Protein AF-A0A2S2PD66-F1 (afdb_monomer_lite)

pLDDT: mean 87.36, std 13.07, range [47.16, 98.62]

Organism: Schizaphis graminum (NCBI:txid13262)

Secondary structure (DSSP, 8-state):
-EE-TTSSEEEEE-TTS-EEEEE-B-TTSPBP---TT-PPPSS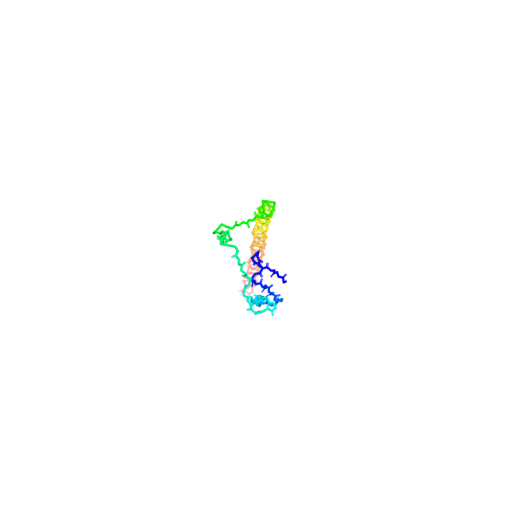----HHHHHHHHHHHHHHHHHHHHHHHHHHHHHHHHHHHHHHHHHHHHHHHHHHHHHHHHHHHHHT-

InterPro domains:
  IPR036322 WD40-repeat-containing domain superfamily [SSF50978] (5-39)
  IPR052993 Cilia- and flagella-associated protein 57 [PTHR32215] (1-104)

Structure (mmCIF, N/CA/C/O backbone):
data_AF-A0A2S2PD66-F1
#
_entry.id   AF-A0A2S2PD66-F1
#
loop_
_atom_site.group_PDB
_atom_site.id
_atom_site.type_symbol
_atom_site.label_atom_id
_atom_site.label_alt_id
_atom_site.label_comp_id
_atom_site.label_asym_id
_atom_site.label_entity_id
_atom_site.label_seq_id
_atom_site.pdbx_PDB_ins_code
_atom_site.Cartn_x
_atom_site.Cartn_y
_atom_site.Cartn_z
_atom_site.occupancy
_atom_site.B_iso_or_equiv
_atom_site.auth_seq_id
_atom_site.auth_comp_id
_atom_site.auth_asym_id
_atom_site.auth_atom_id
_atom_site.pdbx_PDB_model_num
ATOM 1 N N . MET A 1 1 ? 7.334 -9.408 -21.954 1.00 86.44 1 MET A N 1
ATOM 2 C CA . MET A 1 1 ? 8.617 -9.695 -22.628 1.00 86.44 1 MET A CA 1
ATOM 3 C C . MET A 1 1 ? 9.190 -8.362 -23.076 1.00 86.44 1 MET A C 1
ATOM 5 O O . MET A 1 1 ? 8.424 -7.567 -23.601 1.00 86.44 1 MET A O 1
ATOM 9 N N . CYS A 1 2 ? 10.463 -8.092 -22.807 1.00 91.06 2 CYS A N 1
ATOM 10 C CA . CYS A 1 2 ? 11.134 -6.838 -23.156 1.00 91.06 2 CYS A CA 1
ATOM 11 C C . CYS A 1 2 ? 12.579 -7.136 -23.569 1.00 91.06 2 CYS A C 1
ATOM 13 O O . CYS A 1 2 ? 13.196 -8.024 -22.984 1.00 91.06 2 CYS A O 1
ATOM 15 N N . MET A 1 3 ? 13.103 -6.426 -24.563 1.00 87.06 3 MET A N 1
ATOM 16 C CA . MET A 1 3 ? 14.501 -6.534 -24.982 1.00 87.06 3 MET A CA 1
ATOM 17 C C . MET A 1 3 ? 15.339 -5.485 -24.247 1.00 87.06 3 MET A C 1
ATOM 19 O O . MET A 1 3 ? 14.838 -4.405 -23.930 1.00 87.06 3 MET A O 1
ATOM 23 N N . THR A 1 4 ? 16.589 -5.811 -23.924 1.00 82.75 4 THR A N 1
ATOM 24 C CA . THR A 1 4 ? 17.526 -4.823 -23.380 1.00 82.75 4 THR A CA 1
ATOM 25 C C . THR A 1 4 ? 17.883 -3.790 -24.449 1.00 82.75 4 THR A C 1
ATOM 27 O O . THR A 1 4 ? 17.808 -4.073 -25.637 1.00 82.75 4 THR A O 1
ATOM 30 N N . ILE A 1 5 ? 18.255 -2.576 -24.029 1.00 75.94 5 ILE A N 1
ATOM 31 C CA . ILE A 1 5 ? 18.551 -1.439 -24.930 1.00 75.94 5 ILE A CA 1
ATOM 32 C C . ILE A 1 5 ? 19.691 -1.756 -25.911 1.00 75.94 5 ILE A C 1
ATOM 34 O O . ILE A 1 5 ? 19.790 -1.178 -26.986 1.00 75.94 5 ILE A O 1
ATOM 38 N N . ASP A 1 6 ? 20.565 -2.666 -25.504 1.00 75.00 6 ASP A N 1
ATOM 39 C CA . ASP A 1 6 ? 21.741 -3.114 -26.227 1.00 75.00 6 ASP A CA 1
ATOM 40 C C . ASP A 1 6 ? 21.454 -4.366 -27.094 1.00 75.00 6 ASP A C 1
ATOM 42 O O . ASP A 1 6 ? 22.374 -5.020 -27.575 1.00 75.00 6 ASP A O 1
ATOM 46 N N . ASP A 1 7 ? 20.186 -4.763 -27.245 1.00 79.75 7 ASP A N 1
ATOM 47 C CA . ASP A 1 7 ? 19.727 -5.928 -28.018 1.00 79.75 7 ASP A CA 1
ATOM 48 C C . ASP A 1 7 ? 20.435 -7.256 -27.668 1.00 79.75 7 ASP A C 1
ATOM 50 O O . ASP A 1 7 ? 20.378 -8.239 -28.411 1.00 79.75 7 ASP A O 1
ATOM 54 N N . SER A 1 8 ? 21.115 -7.316 -26.519 1.00 82.44 8 SER A N 1
ATOM 55 C CA . SER A 1 8 ? 21.959 -8.451 -26.150 1.00 82.44 8 SER A CA 1
ATOM 56 C C . SER A 1 8 ? 21.202 -9.498 -25.338 1.00 82.44 8 SER A C 1
ATOM 58 O O . SER A 1 8 ? 21.598 -10.672 -25.316 1.00 82.44 8 SER A O 1
ATOM 60 N N . ASN A 1 9 ? 20.096 -9.105 -24.694 1.00 87.44 9 ASN A N 1
ATOM 61 C CA . ASN A 1 9 ? 19.257 -9.997 -23.911 1.00 87.44 9 ASN A CA 1
ATOM 62 C C . ASN A 1 9 ? 17.759 -9.757 -24.126 1.00 87.44 9 ASN A C 1
ATOM 64 O O . ASN A 1 9 ? 17.278 -8.635 -24.267 1.00 87.44 9 ASN A O 1
ATOM 68 N N . LEU A 1 10 ? 17.001 -10.846 -24.042 1.00 90.88 10 LEU A N 1
ATOM 69 C CA . LEU A 1 10 ? 15.551 -10.828 -23.919 1.00 90.88 10 LEU A CA 1
ATOM 70 C C . LEU A 1 10 ? 15.175 -11.126 -22.468 1.00 90.88 10 LEU A C 1
ATOM 72 O O . LEU A 1 10 ? 15.671 -12.087 -21.881 1.00 90.88 10 LEU A O 1
ATOM 76 N N . ILE A 1 11 ? 14.274 -10.337 -21.895 1.00 94.75 11 ILE A N 1
ATOM 77 C CA . ILE A 1 11 ? 13.753 -10.531 -20.542 1.00 94.75 11 ILE A CA 1
ATOM 78 C C . ILE A 1 11 ? 12.284 -10.938 -20.633 1.00 94.75 11 ILE A C 1
ATOM 80 O O . ILE A 1 11 ? 11.438 -10.243 -21.209 1.00 94.75 11 ILE A O 1
ATOM 84 N N . THR A 1 12 ? 11.960 -12.077 -20.033 1.00 95.69 12 THR A N 1
ATOM 85 C CA . THR A 1 12 ? 10.588 -12.573 -19.896 1.00 95.69 12 THR A CA 1
ATOM 86 C C . THR A 1 12 ? 10.223 -12.679 -18.425 1.00 95.69 12 THR A C 1
ATOM 88 O O . THR A 1 12 ? 11.039 -13.120 -17.621 1.00 95.69 12 THR A O 1
ATOM 91 N N . CYS A 1 13 ? 8.994 -12.298 -18.088 1.00 96.00 13 CYS A N 1
ATOM 92 C CA . CYS A 1 13 ? 8.449 -12.402 -16.741 1.00 96.00 13 CYS A CA 1
ATOM 93 C C . CYS A 1 13 ? 7.141 -13.191 -16.804 1.00 96.00 13 CYS A C 1
ATOM 95 O O . CYS A 1 13 ? 6.321 -12.950 -17.696 1.00 96.00 13 CYS A O 1
ATOM 97 N N . SER A 1 14 ? 6.993 -14.143 -15.892 1.00 94.44 14 SER A N 1
ATOM 98 C CA . SER A 1 14 ? 5.782 -14.929 -15.691 1.00 94.44 14 SER A CA 1
ATOM 99 C C . SER A 1 14 ? 4.847 -14.223 -14.701 1.00 94.44 14 SER A C 1
ATOM 101 O O . SER A 1 14 ? 5.251 -13.338 -13.948 1.00 94.44 14 SER A O 1
ATOM 103 N N . THR A 1 15 ? 3.571 -14.602 -14.698 1.00 94.38 15 THR A N 1
ATOM 104 C CA . THR A 1 15 ? 2.551 -14.025 -13.807 1.00 94.38 15 THR A CA 1
ATOM 105 C C . THR A 1 15 ? 2.816 -14.292 -12.325 1.00 94.38 15 THR A C 1
ATOM 107 O O . THR A 1 15 ? 2.293 -13.579 -11.477 1.00 94.38 15 THR A O 1
ATOM 110 N N . ASP A 1 16 ? 3.620 -15.306 -12.010 1.00 94.69 16 ASP A N 1
ATOM 111 C CA . ASP A 1 16 ? 4.082 -15.639 -10.656 1.00 94.69 16 ASP A CA 1
ATOM 112 C C . ASP A 1 16 ? 5.313 -14.822 -10.212 1.00 94.69 16 ASP A C 1
ATOM 114 O O . ASP A 1 16 ? 5.813 -15.014 -9.106 1.00 94.69 16 ASP A O 1
ATOM 118 N N . GLY A 1 17 ? 5.812 -13.915 -11.059 1.00 89.25 17 GLY A N 1
ATOM 119 C CA . GLY A 1 17 ? 7.002 -13.110 -10.786 1.00 89.25 17 GLY A CA 1
ATOM 120 C C . GLY A 1 17 ? 8.325 -13.804 -11.118 1.00 89.25 17 GLY A C 1
ATOM 121 O O . GLY A 1 17 ? 9.381 -13.211 -10.899 1.00 89.25 17 GLY A O 1
ATOM 122 N N . SER A 1 18 ? 8.302 -15.019 -11.675 1.00 94.31 18 SER A N 1
ATOM 123 C CA . SER A 1 18 ? 9.513 -15.686 -12.160 1.00 94.31 18 SER A CA 1
ATOM 124 C C . SER A 1 18 ? 10.088 -14.944 -13.374 1.00 94.31 18 SER A C 1
ATOM 126 O O . SER A 1 18 ? 9.372 -14.667 -14.341 1.00 94.31 18 SER A O 1
ATOM 128 N N . ILE A 1 19 ? 11.390 -14.636 -13.345 1.00 95.94 19 ILE A N 1
ATOM 129 C CA . ILE A 1 19 ? 12.095 -13.900 -14.407 1.00 95.94 19 ILE A CA 1
ATOM 130 C C . ILE A 1 19 ? 13.096 -14.826 -15.098 1.00 95.94 19 ILE A C 1
ATOM 132 O O . ILE A 1 19 ? 13.901 -15.487 -14.442 1.00 95.94 19 ILE A O 1
ATOM 136 N N . CYS A 1 20 ? 13.091 -14.831 -16.432 1.00 94.31 20 CYS A N 1
ATOM 137 C CA . CYS A 1 20 ? 14.118 -15.488 -17.242 1.00 94.31 20 CYS A CA 1
ATOM 138 C C . CYS A 1 20 ? 14.824 -14.461 -18.132 1.00 94.31 20 CYS A C 1
ATOM 140 O O . CYS A 1 20 ? 14.174 -13.613 -18.751 1.00 94.31 20 CYS A O 1
ATOM 142 N N . ILE A 1 21 ? 16.154 -14.566 -18.200 1.00 93.81 21 ILE A N 1
ATOM 143 C CA . ILE A 1 21 ? 17.023 -13.711 -19.013 1.00 93.81 21 ILE A CA 1
ATOM 144 C C . ILE A 1 21 ? 17.679 -14.586 -20.079 1.00 93.81 21 ILE A C 1
ATOM 146 O O . ILE A 1 21 ? 18.389 -15.541 -19.761 1.00 93.81 21 ILE A O 1
ATOM 150 N N . TRP A 1 22 ? 17.440 -14.258 -21.344 1.00 91.69 22 TRP A N 1
ATOM 151 C CA . TRP A 1 22 ? 17.922 -15.016 -22.493 1.00 91.69 22 TRP A CA 1
ATOM 152 C C . TRP A 1 22 ? 18.997 -14.220 -23.210 1.00 91.69 22 TRP A C 1
ATOM 154 O O . TRP A 1 22 ? 18.739 -13.103 -23.648 1.00 91.69 22 TRP A O 1
ATOM 164 N N . LYS A 1 23 ? 20.182 -14.804 -23.380 1.00 87.06 23 LYS A N 1
ATOM 165 C CA . LYS A 1 23 ? 21.249 -14.175 -24.157 1.00 87.06 23 LYS A CA 1
ATOM 166 C C . LYS A 1 23 ? 21.006 -14.370 -25.649 1.00 87.06 23 LYS A C 1
ATOM 168 O O . LYS A 1 23 ? 20.937 -15.509 -26.111 1.00 87.06 23 LYS A O 1
ATOM 173 N N . ILE A 1 24 ? 20.932 -13.274 -26.394 1.00 84.56 24 ILE A N 1
ATOM 174 C CA . ILE A 1 24 ? 20.712 -13.288 -27.840 1.00 84.56 24 ILE A CA 1
ATOM 175 C C . ILE A 1 24 ? 22.064 -13.484 -28.547 1.00 84.56 24 ILE A C 1
ATOM 177 O O . ILE A 1 24 ? 23.091 -12.928 -28.148 1.00 84.56 24 ILE A O 1
ATOM 181 N N . LYS A 1 25 ? 22.079 -14.337 -29.575 1.00 80.00 25 LYS A N 1
ATOM 182 C CA . LYS A 1 25 ? 23.228 -14.587 -30.459 1.00 80.00 25 LYS A CA 1
ATOM 183 C C . LYS A 1 25 ? 22.778 -14.418 -31.907 1.00 80.00 25 LYS A C 1
ATOM 185 O O . LYS A 1 25 ? 21.614 -14.684 -32.202 1.00 80.00 25 LYS A O 1
ATOM 190 N N . ASP A 1 26 ? 23.683 -13.999 -32.787 1.00 71.62 26 ASP A N 1
ATOM 191 C CA . ASP A 1 26 ? 23.397 -13.966 -34.223 1.00 71.62 26 ASP A CA 1
ATOM 192 C C . ASP A 1 26 ? 23.326 -15.386 -34.829 1.00 71.62 26 ASP A C 1
ATOM 194 O O . ASP A 1 26 ? 23.594 -16.388 -34.157 1.00 71.62 26 ASP A O 1
ATOM 198 N N . ALA A 1 27 ? 22.963 -15.476 -36.112 1.00 71.50 27 ALA A N 1
ATOM 199 C CA . ALA A 1 27 ? 22.854 -16.745 -36.837 1.00 71.50 27 ALA A CA 1
ATOM 200 C C . ALA A 1 27 ? 24.190 -17.511 -36.959 1.00 71.50 27 ALA A C 1
ATOM 202 O O . ALA A 1 27 ? 24.182 -18.722 -37.171 1.00 71.50 27 ALA A O 1
ATOM 203 N N . GLU A 1 28 ? 25.329 -16.834 -36.790 1.00 74.75 28 GLU A N 1
ATOM 204 C CA . GLU A 1 28 ? 26.677 -17.415 -36.768 1.00 74.75 28 GLU A CA 1
ATOM 205 C C . GLU A 1 28 ? 27.139 -17.766 -35.338 1.00 74.75 28 GLU A C 1
ATOM 207 O O . GLU A 1 28 ? 28.265 -18.223 -35.128 1.00 74.75 28 GLU A O 1
ATOM 212 N N . GLY A 1 29 ? 26.283 -17.559 -34.332 1.00 65.31 29 GLY A N 1
ATOM 213 C CA . GLY A 1 29 ? 26.583 -17.780 -32.921 1.00 65.31 29 GLY A CA 1
ATOM 214 C C . GLY A 1 29 ? 27.486 -16.715 -32.292 1.00 65.31 29 GLY A C 1
ATOM 215 O O . GLY A 1 29 ? 27.895 -16.881 -31.134 1.00 65.31 29 GLY A O 1
ATOM 216 N N . LYS A 1 30 ? 27.796 -15.627 -33.008 1.00 64.81 30 LYS A N 1
ATOM 217 C CA . LYS A 1 30 ? 28.573 -14.507 -32.476 1.00 64.81 30 LYS A CA 1
ATOM 218 C C . LYS A 1 30 ? 27.683 -13.642 -31.586 1.00 64.81 30 LYS A C 1
ATOM 220 O O . LYS A 1 30 ? 26.466 -13.541 -31.753 1.00 64.81 30 LYS A O 1
ATOM 225 N N . LYS A 1 31 ? 28.305 -13.053 -30.562 1.00 64.69 31 LYS A N 1
ATOM 226 C CA . LYS A 1 31 ? 27.635 -12.055 -29.722 1.00 64.69 31 LYS A CA 1
ATOM 227 C C . LYS A 1 31 ? 27.379 -10.813 -30.572 1.00 64.69 31 LYS A C 1
ATOM 229 O O . LYS A 1 31 ? 28.256 -10.433 -31.344 1.00 64.69 31 LYS A O 1
ATOM 234 N N . VAL A 1 32 ? 26.232 -10.170 -30.360 1.00 66.56 32 VAL A N 1
ATOM 235 C CA . VAL A 1 32 ? 25.982 -8.807 -30.845 1.00 66.56 32 VAL A CA 1
ATOM 236 C C . VAL A 1 32 ? 27.158 -7.934 -30.391 1.00 66.56 32 VAL A C 1
ATOM 238 O O . VAL A 1 32 ? 27.442 -7.851 -29.193 1.00 66.56 32 VAL A O 1
ATOM 241 N N . ILE A 1 33 ? 27.914 -7.387 -31.347 1.00 62.88 33 ILE A N 1
ATOM 242 C CA . ILE A 1 33 ? 29.050 -6.506 -31.061 1.00 62.88 33 ILE A CA 1
ATOM 243 C C . ILE A 1 33 ? 28.454 -5.153 -30.707 1.00 62.88 33 ILE A C 1
ATOM 245 O O . ILE A 1 33 ? 27.982 -4.422 -31.575 1.00 62.88 33 ILE A O 1
ATOM 249 N N . LEU A 1 34 ? 28.444 -4.849 -29.417 1.00 62.16 34 LEU A N 1
ATOM 250 C CA . LEU A 1 34 ? 28.049 -3.540 -28.938 1.00 62.16 34 LEU A CA 1
ATOM 251 C C . LEU A 1 34 ? 29.162 -2.540 -29.202 1.00 62.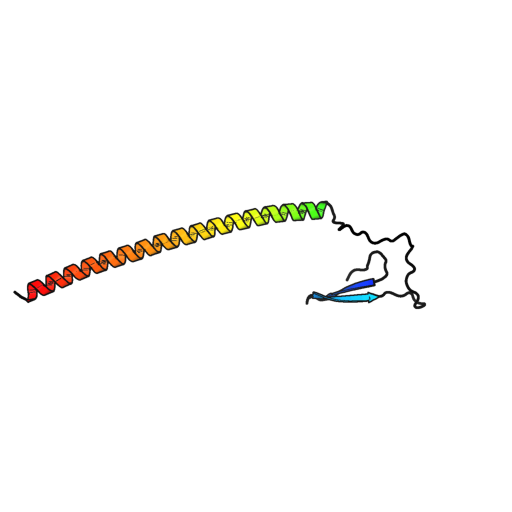16 34 LEU A C 1
ATOM 253 O O . LEU A 1 34 ? 30.336 -2.838 -29.001 1.00 62.16 34 LEU A O 1
ATOM 257 N N . ASN A 1 35 ? 28.780 -1.363 -29.689 1.00 60.75 35 ASN A N 1
ATOM 258 C CA . ASN A 1 35 ? 29.693 -0.243 -29.852 1.00 60.75 35 ASN A CA 1
ATOM 259 C C . ASN A 1 35 ? 30.232 0.146 -28.462 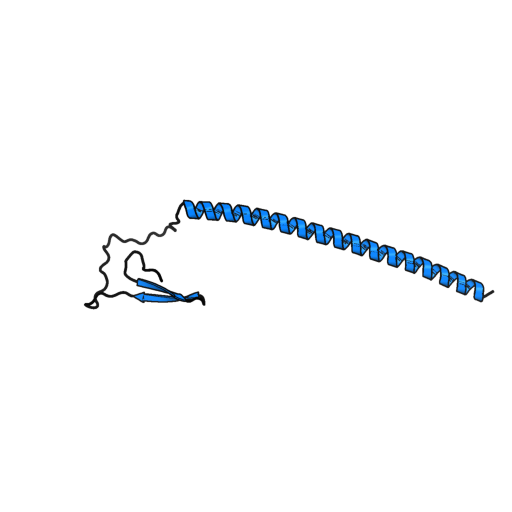1.00 60.75 35 ASN A C 1
ATOM 261 O O . ASN A 1 35 ? 29.430 0.318 -27.546 1.00 60.75 35 ASN A O 1
ATOM 265 N N . ASP A 1 36 ? 31.547 0.337 -28.305 1.00 62.66 36 ASP A N 1
ATOM 266 C CA . ASP A 1 36 ? 32.198 0.692 -27.022 1.00 62.66 36 ASP A CA 1
ATOM 267 C C . ASP A 1 36 ? 31.672 2.009 -26.404 1.00 62.66 36 ASP A C 1
ATOM 269 O O . ASP A 1 36 ? 32.001 2.364 -25.276 1.00 62.66 36 ASP A O 1
ATOM 273 N N . GLN A 1 37 ? 30.834 2.744 -27.138 1.00 59.72 37 GLN A N 1
ATOM 274 C CA . GLN A 1 37 ? 30.141 3.949 -26.683 1.00 59.72 37 GLN A CA 1
ATOM 275 C C . GLN A 1 37 ? 28.859 3.666 -25.875 1.00 59.72 37 GLN A C 1
ATOM 277 O O . GLN A 1 37 ? 28.299 4.595 -25.294 1.00 59.72 37 GLN A O 1
ATOM 282 N N . PHE A 1 38 ? 28.381 2.418 -25.810 1.00 62.44 38 PHE A N 1
ATOM 283 C CA . PHE A 1 38 ? 27.250 2.027 -24.961 1.00 62.44 38 PHE A CA 1
ATOM 284 C C . PHE A 1 38 ? 27.720 1.773 -23.523 1.00 62.44 38 PHE A C 1
ATOM 286 O O . PHE A 1 38 ? 27.911 0.636 -23.095 1.00 62.44 38 PHE A O 1
ATOM 293 N N . ALA A 1 39 ? 27.910 2.852 -22.763 1.00 68.25 39 ALA A N 1
ATOM 294 C CA . ALA A 1 39 ? 28.069 2.764 -21.317 1.00 68.25 39 ALA A CA 1
ATOM 295 C C . ALA A 1 39 ? 26.686 2.694 -20.655 1.00 68.25 39 ALA A C 1
ATOM 297 O O . ALA A 1 39 ? 25.794 3.483 -20.979 1.00 68.25 39 ALA A O 1
ATOM 298 N N . TYR A 1 40 ? 26.502 1.761 -19.720 1.00 68.19 40 TYR A N 1
ATOM 299 C CA . TYR A 1 40 ? 25.344 1.800 -18.830 1.00 68.19 40 TYR A CA 1
ATOM 300 C C . TYR A 1 40 ? 25.391 3.099 -18.018 1.00 68.19 40 TYR A C 1
ATOM 302 O O . TYR A 1 40 ? 26.457 3.508 -17.560 1.00 68.19 40 TYR A O 1
ATOM 310 N N . SER A 1 41 ? 24.244 3.759 -17.864 1.00 71.00 41 SER A N 1
ATOM 311 C CA . SER A 1 41 ? 24.133 4.893 -16.951 1.00 71.00 41 SER A CA 1
ATOM 312 C C . SER A 1 41 ? 23.942 4.366 -15.532 1.00 71.00 41 SER A C 1
ATOM 314 O O . SER A 1 41 ? 23.095 3.500 -15.311 1.00 71.00 41 SER A O 1
ATOM 316 N N . ASP A 1 42 ? 24.704 4.908 -14.584 1.00 76.44 42 ASP A N 1
ATOM 317 C CA . ASP A 1 42 ? 24.483 4.673 -13.153 1.00 76.44 42 ASP A CA 1
ATOM 318 C C . ASP A 1 42 ? 23.236 5.419 -12.630 1.00 76.44 42 ASP A C 1
ATOM 320 O O . ASP A 1 42 ? 22.775 5.162 -11.516 1.00 76.44 42 ASP A O 1
ATOM 324 N N . ASP A 1 43 ? 22.658 6.319 -13.436 1.00 78.88 43 ASP A N 1
ATOM 325 C CA . ASP A 1 43 ? 21.486 7.103 -13.067 1.00 78.88 43 ASP A CA 1
ATOM 326 C C . ASP A 1 43 ? 20.180 6.372 -13.400 1.00 78.88 43 ASP A C 1
ATOM 328 O O . ASP A 1 43 ? 19.986 5.791 -14.473 1.00 78.88 43 ASP A O 1
ATOM 332 N N . ILE A 1 44 ? 19.215 6.462 -12.482 1.00 75.44 44 ILE A N 1
ATOM 333 C CA . ILE A 1 44 ? 17.861 5.954 -12.704 1.00 75.44 44 ILE A CA 1
ATOM 334 C C . ILE A 1 44 ? 17.102 6.964 -13.562 1.00 75.44 44 ILE A C 1
ATOM 336 O O . ILE A 1 44 ? 16.574 7.964 -13.070 1.00 75.44 44 ILE A O 1
ATOM 340 N N . LEU A 1 45 ? 17.021 6.682 -14.858 1.00 82.06 45 LEU A N 1
ATOM 341 C CA . LEU A 1 45 ? 16.239 7.480 -15.791 1.00 82.06 45 LEU A CA 1
ATOM 342 C C . LEU A 1 45 ? 14.759 7.105 -15.688 1.00 82.06 45 LEU A C 1
ATOM 344 O O . LEU A 1 45 ? 14.358 5.970 -15.943 1.00 82.06 45 LEU A O 1
ATOM 348 N N . VAL A 1 46 ? 13.933 8.085 -15.337 1.00 85.38 46 VAL A N 1
ATOM 349 C CA . VAL A 1 46 ? 12.474 7.974 -15.372 1.00 85.38 46 VAL A CA 1
ATOM 350 C C . VAL A 1 46 ? 11.912 9.103 -16.223 1.00 85.38 46 VAL A C 1
ATOM 352 O O . VAL A 1 46 ? 12.444 10.214 -16.230 1.00 85.38 46 VAL A O 1
ATOM 355 N N . ASN A 1 47 ? 10.823 8.836 -16.941 1.00 91.06 47 ASN A N 1
ATOM 356 C CA . ASN A 1 47 ? 10.130 9.886 -17.670 1.00 91.06 47 ASN A CA 1
ATOM 357 C C . ASN A 1 47 ? 9.598 10.938 -16.679 1.00 91.06 47 ASN A C 1
ATOM 359 O O . ASN A 1 47 ? 8.962 10.600 -15.677 1.00 91.06 47 ASN A O 1
ATOM 363 N N . ALA A 1 48 ? 9.843 12.217 -16.967 1.00 91.50 48 ALA A N 1
ATOM 364 C CA . ALA A 1 48 ? 9.411 13.330 -16.130 1.00 91.50 48 ALA A CA 1
ATOM 365 C C . ALA A 1 48 ? 7.888 13.339 -15.905 1.00 91.50 48 ALA A C 1
ATOM 367 O O . ALA A 1 48 ? 7.440 13.633 -14.795 1.00 91.50 48 ALA A O 1
ATOM 368 N N . SER A 1 49 ? 7.090 12.970 -16.919 1.00 92.94 49 SER A N 1
ATOM 369 C CA . SER A 1 49 ? 5.632 12.845 -16.772 1.00 92.94 49 SER A CA 1
ATOM 370 C C . SER A 1 49 ? 5.254 11.747 -15.783 1.00 92.94 49 SER A C 1
ATOM 372 O O . SER A 1 49 ? 4.389 11.943 -14.933 1.00 92.94 49 SER A O 1
ATOM 374 N N . ASP A 1 50 ? 5.934 10.605 -15.855 1.00 93.00 50 ASP A N 1
ATOM 375 C CA . ASP A 1 50 ? 5.628 9.445 -15.021 1.00 93.0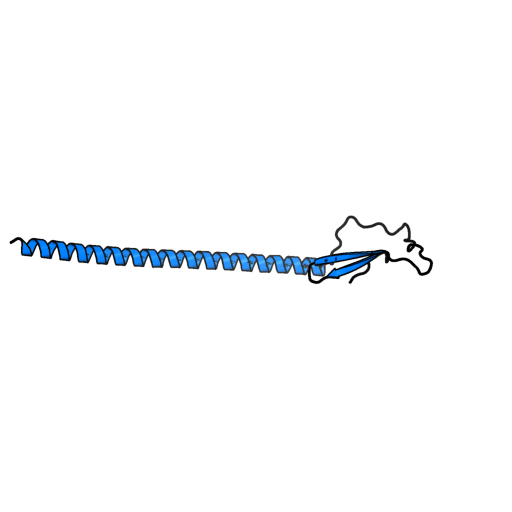0 50 ASP A CA 1
ATOM 376 C C . ASP A 1 50 ? 6.031 9.700 -13.572 1.00 93.00 50 ASP A C 1
ATOM 378 O O . ASP A 1 50 ? 5.304 9.328 -12.650 1.00 93.00 50 ASP A O 1
ATOM 382 N N . LEU A 1 51 ? 7.161 10.382 -13.360 1.00 93.81 51 LEU A N 1
ATOM 383 C CA . LEU A 1 51 ? 7.581 10.821 -12.035 1.00 93.81 51 LEU A CA 1
ATOM 384 C C . LEU A 1 51 ? 6.573 11.803 -11.436 1.00 93.81 51 LEU A C 1
ATOM 386 O O . LEU A 1 51 ? 6.164 11.628 -10.289 1.00 93.81 51 LEU A O 1
ATOM 390 N N . LYS A 1 52 ? 6.133 12.796 -12.216 1.00 95.81 52 LYS A N 1
ATOM 391 C CA . LYS A 1 52 ? 5.124 13.766 -11.780 1.00 95.81 52 LYS A CA 1
ATOM 392 C C . LYS A 1 52 ? 3.819 13.072 -11.381 1.00 95.81 52 LYS A C 1
ATOM 394 O O . LYS A 1 52 ? 3.346 13.282 -10.267 1.00 95.81 52 LYS A O 1
ATOM 399 N N . ASN A 1 53 ? 3.307 12.179 -12.226 1.00 96.75 53 ASN A N 1
ATOM 400 C CA . ASN A 1 53 ? 2.089 11.416 -11.943 1.00 96.75 53 ASN A CA 1
ATOM 401 C C . ASN A 1 53 ? 2.235 10.560 -10.672 1.00 96.75 53 ASN A C 1
ATOM 403 O O . ASN A 1 53 ? 1.333 10.508 -9.840 1.00 96.75 53 ASN 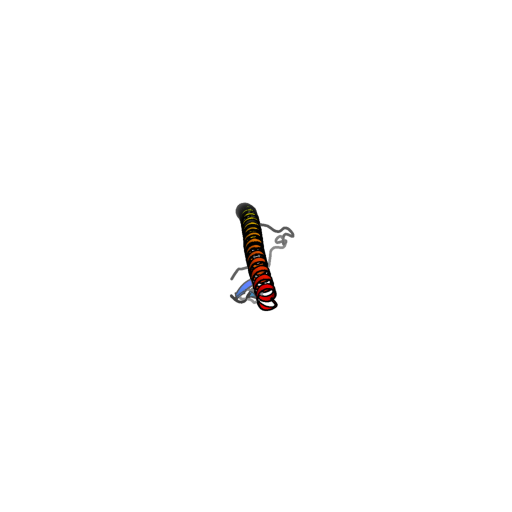A O 1
ATOM 407 N N . LYS A 1 54 ? 3.389 9.903 -10.474 1.00 96.00 54 LYS A N 1
ATOM 408 C CA . LYS A 1 54 ? 3.657 9.128 -9.249 1.00 96.00 54 LYS A CA 1
ATOM 409 C C . LYS A 1 54 ? 3.667 10.012 -8.003 1.00 96.00 54 LYS A C 1
ATOM 411 O O . LYS A 1 54 ? 3.138 9.597 -6.976 1.00 96.00 54 LYS A O 1
ATOM 416 N N . ILE A 1 55 ? 4.250 11.208 -8.080 1.00 97.12 55 ILE A N 1
ATOM 417 C CA . ILE A 1 55 ? 4.264 12.166 -6.966 1.00 97.12 55 ILE A CA 1
ATOM 418 C C . ILE A 1 55 ? 2.840 12.617 -6.628 1.00 97.12 55 ILE A C 1
ATOM 420 O O . ILE A 1 55 ? 2.472 12.605 -5.455 1.00 97.12 55 ILE A O 1
ATOM 424 N N . GLU A 1 56 ? 2.029 12.955 -7.632 1.00 98.12 56 GLU A N 1
ATOM 425 C CA . GLU A 1 56 ? 0.625 13.345 -7.443 1.00 98.12 56 GLU A CA 1
ATOM 426 C C . GLU A 1 56 ? -0.184 12.219 -6.779 1.00 98.12 56 GLU A C 1
ATOM 428 O O . GLU A 1 56 ? -0.822 12.447 -5.749 1.00 98.12 56 GLU A O 1
ATOM 433 N N . ASN A 1 57 ? -0.040 10.980 -7.259 1.00 97.94 57 ASN A N 1
ATOM 434 C CA . ASN A 1 57 ? -0.681 9.809 -6.653 1.00 97.94 57 ASN A CA 1
ATOM 435 C C . ASN A 1 57 ? -0.252 9.593 -5.194 1.00 97.94 57 ASN A C 1
ATOM 437 O O . ASN A 1 57 ? -1.070 9.245 -4.345 1.00 97.94 57 ASN A O 1
ATOM 441 N N . ILE A 1 58 ? 1.031 9.795 -4.871 1.00 98.31 58 ILE A N 1
ATOM 442 C CA . ILE A 1 58 ? 1.523 9.680 -3.491 1.00 98.31 58 ILE A CA 1
ATOM 443 C C . ILE A 1 58 ? 0.855 10.725 -2.593 1.00 98.31 58 ILE A C 1
ATOM 445 O O . ILE A 1 58 ? 0.511 10.415 -1.452 1.00 98.31 58 ILE A O 1
ATOM 449 N N . VAL A 1 59 ? 0.681 11.956 -3.077 1.00 98.44 59 VAL A N 1
ATOM 450 C CA . VAL A 1 59 ? 0.012 13.020 -2.317 1.00 98.44 59 VAL A CA 1
ATOM 451 C C . VAL A 1 59 ? -1.455 12.667 -2.079 1.00 98.44 59 VAL A C 1
ATOM 453 O O . VAL A 1 59 ? -1.917 12.749 -0.941 1.00 98.44 59 VAL A O 1
ATOM 456 N N . GLU A 1 60 ? -2.163 12.212 -3.110 1.00 98.38 60 GLU A N 1
ATOM 457 C CA . GLU A 1 60 ? -3.558 11.782 -2.999 1.00 98.38 60 GLU A CA 1
ATOM 458 C C . GLU A 1 60 ? -3.725 10.631 -2.000 1.00 98.38 60 GLU A C 1
ATOM 460 O O . GLU A 1 60 ? -4.521 10.723 -1.061 1.00 98.38 60 GLU A O 1
ATOM 465 N N . LEU A 1 61 ? -2.913 9.580 -2.131 1.00 98.50 61 LEU A N 1
ATOM 466 C CA . LEU A 1 61 ? -2.949 8.431 -1.227 1.00 98.50 61 LEU A CA 1
ATOM 467 C C . LEU A 1 61 ? -2.650 8.839 0.218 1.00 98.50 61 LEU A C 1
ATOM 469 O O . LEU A 1 61 ? -3.336 8.387 1.133 1.00 98.50 61 LEU A O 1
ATOM 473 N N . LYS A 1 62 ? -1.682 9.737 0.444 1.00 98.38 62 LYS A N 1
ATOM 474 C CA . LYS A 1 62 ? -1.398 10.278 1.784 1.00 98.38 62 LYS A CA 1
ATOM 475 C C . LYS A 1 62 ? -2.600 11.013 2.371 1.00 98.38 62 LYS A C 1
ATOM 477 O O . LYS A 1 62 ? -2.901 10.836 3.551 1.00 98.38 62 LYS A O 1
ATOM 482 N N . MET A 1 63 ? -3.296 11.824 1.574 1.00 98.38 63 MET A N 1
ATOM 483 C CA . MET A 1 63 ? -4.512 12.502 2.032 1.00 98.38 63 MET A CA 1
ATOM 484 C C . MET A 1 63 ? -5.596 11.495 2.413 1.00 98.38 63 MET A C 1
ATOM 486 O O . MET A 1 63 ? -6.185 11.620 3.488 1.00 98.38 63 MET A O 1
ATOM 490 N N . ARG A 1 64 ? -5.806 10.468 1.582 1.00 98.38 64 ARG A N 1
ATOM 491 C CA . ARG A 1 64 ? -6.825 9.445 1.829 1.00 98.38 64 ARG A CA 1
ATOM 492 C C . ARG A 1 64 ? -6.529 8.610 3.073 1.00 98.38 64 ARG A C 1
ATOM 494 O O . ARG A 1 64 ? -7.439 8.347 3.853 1.00 98.38 64 ARG A O 1
ATOM 501 N N . VAL A 1 65 ? -5.266 8.250 3.305 1.00 98.62 65 VAL A N 1
ATOM 502 C CA . VAL A 1 65 ? -4.838 7.561 4.535 1.00 98.62 65 VAL A CA 1
ATOM 503 C C . VAL A 1 65 ? -5.124 8.424 5.767 1.00 98.62 65 VAL A C 1
ATOM 505 O O . VAL A 1 65 ? -5.779 7.961 6.695 1.00 98.62 65 VAL A O 1
ATOM 508 N N . ASN A 1 66 ? -4.739 9.703 5.745 1.00 98.44 66 ASN A N 1
ATOM 509 C CA . ASN A 1 66 ? -4.989 10.622 6.863 1.00 98.44 66 ASN A CA 1
ATOM 510 C C . ASN A 1 66 ? -6.484 10.842 7.153 1.00 98.44 66 ASN A C 1
ATOM 512 O O . ASN A 1 66 ? -6.864 11.190 8.273 1.00 98.44 66 ASN A O 1
ATOM 516 N N . GLU A 1 67 ? -7.339 10.755 6.137 1.00 98.44 67 GLU A N 1
ATOM 517 C CA . GLU A 1 67 ? -8.792 10.822 6.300 1.00 98.44 67 GLU A CA 1
ATOM 518 C C . GLU A 1 67 ? -9.331 9.551 6.967 1.00 98.44 67 GLU A C 1
ATOM 520 O O . GLU A 1 67 ? -10.026 9.647 7.979 1.00 98.44 67 GLU A O 1
ATOM 525 N N . LEU A 1 68 ? -8.935 8.376 6.469 1.00 98.56 68 LEU A N 1
ATOM 526 C CA . LEU A 1 68 ? -9.331 7.079 7.026 1.00 98.56 68 LEU A CA 1
ATOM 527 C C . LEU A 1 68 ? -8.882 6.909 8.482 1.00 98.56 68 LEU A C 1
ATOM 529 O O . LEU A 1 68 ? -9.641 6.414 9.314 1.00 98.56 68 LEU A O 1
ATOM 533 N N . GLU A 1 69 ? -7.675 7.358 8.826 1.00 98.44 69 GLU A N 1
ATOM 534 C CA . GLU A 1 69 ? -7.186 7.337 10.209 1.00 98.44 69 GLU A CA 1
ATOM 535 C C . GLU A 1 69 ? -8.041 8.211 11.135 1.00 98.44 69 GLU A C 1
ATOM 537 O O . GLU A 1 69 ? -8.372 7.807 12.256 1.00 98.44 69 GLU A O 1
ATOM 542 N N . ARG A 1 70 ? -8.441 9.401 10.667 1.00 98.31 70 ARG A N 1
ATOM 543 C CA . ARG A 1 70 ? -9.330 10.297 11.420 1.00 98.31 70 ARG A CA 1
ATOM 544 C C . ARG A 1 70 ? -10.710 9.683 11.611 1.00 98.31 70 ARG A C 1
ATOM 546 O O . ARG A 1 70 ? -11.231 9.724 12.726 1.00 98.31 70 ARG A O 1
ATOM 553 N N . GLU A 1 71 ? -11.277 9.104 10.559 1.00 98.25 71 GLU A N 1
ATOM 554 C CA . GLU A 1 71 ? -12.574 8.434 10.614 1.00 98.25 71 GLU A CA 1
ATOM 555 C C . GLU A 1 71 ? -12.543 7.249 11.590 1.00 98.25 71 GLU A C 1
ATOM 557 O O . GLU A 1 71 ? -13.383 7.160 12.485 1.00 98.25 71 GLU A O 1
ATOM 562 N N . SER A 1 72 ? -11.516 6.404 11.502 1.00 98.12 72 SER A N 1
ATOM 563 C CA . SER A 1 72 ? -11.310 5.272 12.411 1.00 98.12 72 SER A CA 1
ATOM 564 C C . SER A 1 72 ? -11.208 5.721 13.873 1.00 98.12 72 SER A C 1
ATOM 566 O O . SER A 1 72 ? -11.931 5.227 14.744 1.00 98.12 72 SER A O 1
ATOM 568 N N . LYS A 1 73 ? -10.385 6.739 14.160 1.00 98.44 73 LYS A N 1
ATOM 569 C CA . LYS A 1 73 ? -10.249 7.293 15.517 1.00 98.44 73 LYS A CA 1
ATOM 570 C C . LYS A 1 73 ? -11.570 7.854 16.046 1.00 98.44 73 LYS A C 1
ATOM 572 O O . LYS A 1 73 ? -11.884 7.696 17.232 1.00 98.44 73 LYS A O 1
ATOM 577 N N . TYR A 1 74 ? -12.347 8.504 15.183 1.00 98.50 74 TYR A N 1
ATOM 578 C CA . TYR A 1 74 ? -13.671 9.003 15.535 1.00 98.50 74 TYR A CA 1
ATOM 579 C C . TYR A 1 74 ? -14.629 7.856 15.886 1.00 98.50 74 TYR A C 1
ATOM 581 O O . TYR A 1 74 ? -15.256 7.902 16.945 1.00 98.50 74 TYR A O 1
ATOM 589 N N . GLN A 1 75 ? -14.688 6.805 15.062 1.00 98.44 75 GLN A N 1
ATOM 590 C CA . GLN A 1 75 ? -15.533 5.631 15.308 1.00 98.44 75 GLN A CA 1
ATOM 591 C C . GLN A 1 75 ? -15.185 4.945 16.636 1.00 98.44 75 GLN A C 1
ATOM 593 O O . GLN A 1 75 ? -16.080 4.664 17.433 1.00 98.44 75 GLN A O 1
ATOM 598 N N . ILE A 1 76 ? -13.893 4.755 16.925 1.00 98.44 76 ILE A N 1
ATOM 599 C CA . ILE A 1 76 ? -13.430 4.185 18.200 1.00 98.44 76 ILE A CA 1
ATOM 600 C C . ILE A 1 76 ? -13.894 5.048 19.378 1.00 98.44 76 ILE A C 1
ATOM 602 O O . ILE A 1 76 ? -14.430 4.532 20.356 1.00 98.44 76 ILE A O 1
ATOM 606 N N . THR A 1 77 ? -13.739 6.369 19.276 1.00 98.38 77 THR A N 1
ATOM 607 C CA . THR A 1 77 ? -14.154 7.293 20.342 1.00 98.38 77 THR A CA 1
ATOM 608 C C . THR A 1 77 ? -15.662 7.227 20.594 1.00 98.38 77 THR A C 1
ATOM 610 O O . THR A 1 77 ? -16.094 7.224 21.746 1.00 98.38 77 THR A O 1
ATOM 613 N N . GLN A 1 78 ? -16.475 7.161 19.535 1.00 98.38 78 GLN A N 1
ATOM 614 C CA . GLN A 1 78 ? -17.929 7.013 19.655 1.00 98.38 78 GLN A CA 1
ATOM 615 C C . GLN A 1 78 ? -18.317 5.674 20.286 1.00 98.38 78 GLN A C 1
ATOM 617 O O . GLN A 1 78 ? -19.174 5.632 21.170 1.00 98.38 78 GLN A O 1
ATOM 622 N N . LEU A 1 79 ? -17.653 4.588 19.881 1.00 98.44 79 LEU A N 1
ATOM 623 C CA . LEU A 1 79 ? -17.886 3.262 20.441 1.00 98.44 79 LEU A CA 1
ATOM 624 C C . LEU A 1 79 ? -17.580 3.224 21.941 1.00 98.44 79 LEU A C 1
ATOM 626 O O . LEU A 1 79 ? -18.397 2.718 22.707 1.00 98.44 79 LEU A O 1
ATOM 630 N N . ILE A 1 80 ? -16.446 3.791 22.365 1.00 98.44 80 ILE A N 1
ATOM 631 C CA . ILE A 1 80 ? -16.068 3.873 23.784 1.00 98.44 80 ILE A CA 1
ATOM 632 C C . ILE A 1 80 ? -17.152 4.605 24.577 1.00 98.44 80 ILE A C 1
ATOM 634 O O . ILE A 1 80 ? -17.684 4.038 25.528 1.00 98.44 80 ILE A O 1
ATOM 638 N N . LYS A 1 81 ? -17.561 5.801 24.133 1.00 98.31 81 LYS A N 1
ATOM 639 C CA . LYS A 1 81 ? -18.617 6.583 24.802 1.00 98.31 81 LYS A CA 1
ATOM 640 C C . LYS A 1 81 ? -19.927 5.808 24.922 1.00 98.31 81 LYS A C 1
ATOM 642 O O . LYS A 1 81 ? -20.559 5.815 25.974 1.00 98.31 81 LYS A O 1
ATOM 647 N N . SER A 1 82 ? -20.331 5.113 23.857 1.00 98.38 82 SER A N 1
ATOM 648 C CA . SER A 1 82 ? -21.540 4.286 23.868 1.00 98.38 82 SER A CA 1
ATOM 649 C C . SER A 1 82 ? -21.441 3.142 24.883 1.00 98.38 82 SER A C 1
ATOM 651 O O . SER A 1 82 ? -22.398 2.862 25.606 1.00 98.38 82 SER A O 1
ATOM 653 N N . LYS A 1 83 ? -20.276 2.492 24.980 1.00 98.12 83 LYS A N 1
ATOM 654 C CA . LYS A 1 83 ? -20.049 1.405 25.939 1.00 98.12 83 LYS A CA 1
ATOM 655 C C . LYS A 1 83 ? -19.976 1.895 27.380 1.00 98.12 83 LYS A C 1
ATOM 657 O O . LYS A 1 83 ? -20.553 1.250 28.250 1.00 98.12 83 LYS A O 1
ATOM 662 N N . GLU A 1 84 ? -19.361 3.044 27.628 1.00 98.31 84 GLU A N 1
ATOM 663 C CA . GLU A 1 84 ? -19.358 3.688 28.946 1.00 98.31 84 GLU A CA 1
ATOM 664 C C . GLU A 1 84 ? -20.782 4.004 29.420 1.00 98.31 84 GLU A C 1
ATOM 666 O O . GLU A 1 84 ? -21.139 3.679 30.553 1.00 98.31 84 GLU A O 1
ATOM 671 N N . GLN A 1 85 ? -21.629 4.541 28.534 1.00 97.88 85 GLN A N 1
ATOM 672 C CA . GLN A 1 85 ? -23.041 4.798 28.834 1.00 97.88 85 GLN A CA 1
ATOM 673 C C . GLN A 1 85 ? -23.805 3.512 29.183 1.00 97.88 85 GLN A C 1
ATOM 675 O O . GLN A 1 85 ? -24.505 3.481 30.194 1.00 97.88 85 GLN A O 1
ATOM 680 N N . GLN A 1 86 ? -23.627 2.436 28.405 1.00 98.06 86 GLN A N 1
ATOM 681 C CA . GLN A 1 86 ? -24.262 1.135 28.677 1.00 98.06 86 GLN A CA 1
ATOM 682 C C . GLN A 1 86 ? -23.856 0.575 30.048 1.00 98.06 86 GLN A C 1
ATOM 684 O O . GLN A 1 86 ? -24.697 0.067 30.789 1.00 98.06 86 GLN A O 1
ATOM 689 N N . ILE A 1 87 ? -22.574 0.686 30.410 1.00 97.75 87 ILE A N 1
ATOM 690 C CA . ILE A 1 87 ? -22.070 0.243 31.717 1.00 97.75 87 ILE A CA 1
ATOM 691 C C . ILE A 1 87 ? -22.683 1.080 32.842 1.00 97.75 87 ILE A C 1
ATOM 693 O O . ILE A 1 87 ? -23.101 0.534 33.864 1.00 97.75 87 ILE A O 1
ATOM 697 N N . GLN A 1 88 ? -22.754 2.400 32.666 1.00 97.75 88 GLN A N 1
ATOM 698 C CA . GLN A 1 88 ? -23.308 3.294 33.675 1.00 97.75 88 GLN A CA 1
ATOM 699 C C . GLN A 1 88 ? -24.799 3.030 33.919 1.00 97.75 88 GLN A C 1
ATOM 701 O O . GLN A 1 88 ? -25.230 2.966 35.070 1.00 97.75 88 GLN A O 1
ATOM 706 N N . GLU A 1 89 ? -25.575 2.816 32.858 1.00 97.44 89 GLU A N 1
ATOM 707 C CA . GLU A 1 89 ? -26.991 2.456 32.958 1.00 97.44 89 GLU A CA 1
ATOM 708 C C . GLU A 1 89 ? -27.188 1.121 33.690 1.00 97.44 89 GLU A C 1
ATOM 710 O O . GLU A 1 89 ? -27.995 1.023 34.617 1.00 97.44 89 GLU A O 1
ATOM 715 N N . LEU A 1 90 ? -26.391 0.108 33.343 1.00 97.25 90 LEU A N 1
ATOM 716 C CA . LEU A 1 90 ? -26.427 -1.202 33.987 1.00 97.25 90 LEU A CA 1
ATOM 717 C C . LEU A 1 90 ? -26.069 -1.120 35.481 1.00 97.25 90 LEU A C 1
ATOM 719 O O . LEU A 1 90 ? -26.758 -1.715 36.311 1.00 97.25 90 LEU A O 1
ATOM 723 N N . ASN A 1 91 ? -25.060 -0.327 35.847 1.00 96.50 91 ASN A N 1
ATOM 724 C CA . ASN A 1 91 ? -24.697 -0.086 37.247 1.00 96.50 91 ASN A CA 1
ATOM 725 C C . ASN A 1 91 ? -25.814 0.622 38.027 1.00 96.50 91 ASN A C 1
ATOM 727 O O . ASN A 1 91 ? -26.113 0.237 39.160 1.00 96.50 91 ASN A O 1
ATOM 731 N N . ASN A 1 92 ? -26.460 1.622 37.423 1.00 96.44 92 ASN A N 1
ATOM 732 C CA . ASN A 1 92 ? -27.590 2.319 38.036 1.00 96.44 92 ASN A CA 1
ATOM 733 C C . ASN A 1 92 ? -28.760 1.358 38.285 1.00 96.44 92 ASN A C 1
ATOM 735 O O . ASN A 1 92 ? -29.291 1.305 39.396 1.00 96.44 92 ASN A O 1
ATOM 739 N N . ASN A 1 93 ? -29.110 0.544 37.287 1.00 95.75 93 ASN A N 1
ATOM 740 C CA . ASN A 1 93 ? -30.171 -0.456 37.394 1.00 95.75 93 ASN A CA 1
ATOM 741 C C . ASN A 1 93 ? -29.868 -1.491 38.485 1.00 95.75 93 ASN A C 1
ATOM 743 O O . ASN A 1 93 ? -30.728 -1.781 39.318 1.00 95.75 93 ASN A O 1
ATOM 747 N N . HIS A 1 94 ? -28.632 -1.995 38.543 1.00 94.00 94 HIS A N 1
ATOM 748 C CA . HIS A 1 94 ? -28.202 -2.899 39.608 1.00 94.00 94 HIS A CA 1
ATOM 749 C C . HIS A 1 94 ? -28.301 -2.254 40.994 1.00 94.00 94 HIS A C 1
ATOM 751 O O . HIS A 1 94 ? -28.827 -2.879 41.914 1.00 94.00 94 HIS A O 1
ATOM 757 N N . SER A 1 95 ? -27.867 -0.998 41.153 1.00 94.12 95 SER A N 1
ATOM 758 C CA . SER A 1 95 ? -27.982 -0.276 42.428 1.00 94.12 95 SER A CA 1
ATOM 759 C C . SER A 1 95 ? -29.440 -0.134 42.883 1.00 94.12 95 SER A C 1
ATOM 761 O O . SER A 1 95 ? -29.741 -0.324 44.063 1.00 94.12 95 SER A O 1
ATOM 763 N N . ILE A 1 96 ? -30.361 0.145 41.954 1.00 94.44 96 ILE A N 1
ATOM 764 C CA . ILE A 1 96 ? -31.799 0.223 42.246 1.00 94.44 96 ILE A CA 1
ATOM 765 C C . ILE A 1 96 ? -32.331 -1.135 42.717 1.00 94.44 96 ILE A C 1
ATOM 767 O O . ILE A 1 96 ? -32.996 -1.205 43.751 1.00 94.44 96 ILE A O 1
ATOM 771 N N . VAL A 1 97 ? -32.021 -2.218 41.998 1.00 93.38 97 VAL A N 1
ATOM 772 C CA . VAL A 1 97 ? -32.475 -3.572 42.361 1.00 93.38 97 VAL A CA 1
ATOM 773 C C . VAL A 1 97 ? -31.940 -3.983 43.732 1.00 93.38 97 VAL A C 1
ATOM 775 O O . VAL A 1 97 ? -32.704 -4.504 44.544 1.00 93.38 97 VAL A O 1
ATOM 778 N N . MET A 1 98 ? -30.671 -3.696 44.030 1.00 92.19 98 MET A N 1
ATOM 779 C CA . MET A 1 98 ? -30.075 -3.985 45.338 1.00 92.19 98 MET A CA 1
ATOM 780 C C . MET A 1 98 ? -30.822 -3.286 46.479 1.00 92.19 98 MET A C 1
ATOM 782 O O . MET A 1 98 ? -31.222 -3.949 47.434 1.00 92.19 98 MET A O 1
ATOM 786 N N . LYS A 1 99 ? -31.125 -1.988 46.339 1.00 91.25 99 LYS A N 1
ATOM 787 C CA . LYS A 1 99 ? -31.916 -1.241 47.336 1.00 91.25 99 LYS A CA 1
ATOM 788 C C . LYS A 1 99 ? -33.318 -1.826 47.535 1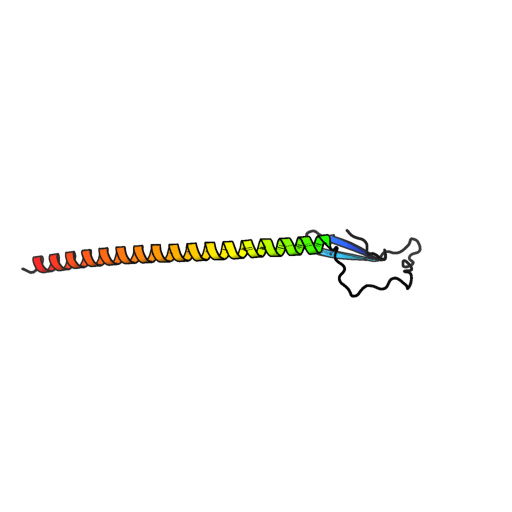.00 91.25 99 LYS A C 1
ATOM 790 O O . LYS A 1 99 ? -33.823 -1.877 48.654 1.00 91.25 99 LYS A O 1
ATOM 795 N N . ILE A 1 100 ? -33.965 -2.281 46.458 1.00 91.38 100 ILE A N 1
ATOM 796 C CA . ILE A 1 100 ? -35.286 -2.926 46.539 1.00 91.38 100 ILE A CA 1
ATOM 797 C C . ILE A 1 100 ? -35.203 -4.241 47.325 1.00 91.38 100 ILE A C 1
ATOM 799 O O . ILE A 1 100 ? -36.091 -4.530 48.129 1.00 91.38 100 ILE A O 1
ATOM 803 N N . LEU A 1 101 ? -34.164 -5.047 47.091 1.00 89.12 101 LEU A N 1
ATOM 804 C CA . LEU A 1 101 ? -33.964 -6.317 47.790 1.00 89.12 101 LEU A CA 1
ATOM 805 C C . LEU A 1 101 ? -33.672 -6.109 49.281 1.00 89.12 101 LEU A C 1
ATOM 807 O O . LEU A 1 101 ? -34.261 -6.803 50.109 1.00 89.12 101 LEU A O 1
ATOM 811 N N . GLU A 1 102 ? -32.839 -5.126 49.629 1.00 88.38 102 GLU A N 1
ATOM 812 C CA . GLU A 1 102 ? -32.561 -4.751 51.022 1.00 88.38 102 GLU A CA 1
ATOM 813 C C . GLU A 1 102 ? -33.840 -4.353 51.767 1.00 88.38 102 GLU A C 1
ATOM 815 O O . GLU A 1 102 ? -34.127 -4.909 52.827 1.00 88.38 102 GLU A O 1
ATOM 820 N N . ASN A 1 103 ? -34.662 -3.479 51.173 1.00 84.06 103 ASN A N 1
ATOM 821 C CA . ASN A 1 103 ? -35.938 -3.058 51.760 1.00 84.06 103 ASN A CA 1
ATOM 822 C C . ASN A 1 103 ? -36.933 -4.216 51.933 1.00 84.06 103 ASN A C 1
ATOM 824 O O . ASN A 1 103 ? -37.675 -4.267 52.911 1.00 84.06 103 ASN A O 1
ATOM 828 N N . LYS A 1 104 ? -36.979 -5.169 50.995 1.00 83.12 104 LYS A N 1
ATOM 829 C CA . LYS A 1 104 ? -37.857 -6.345 51.123 1.00 83.12 104 LYS A CA 1
ATOM 830 C C . LYS A 1 104 ? -37.411 -7.288 52.240 1.00 83.12 104 LYS A C 1
ATOM 832 O O . LYS A 1 104 ? -38.263 -7.905 52.877 1.00 83.12 104 LYS A O 1
ATOM 837 N N . ASN A 1 105 ? -36.106 -7.410 52.473 1.00 72.44 105 ASN A N 1
ATOM 838 C CA . ASN A 1 105 ? -35.570 -8.253 53.538 1.00 72.44 105 ASN A CA 1
ATOM 839 C C . ASN A 1 105 ? -35.791 -7.643 54.928 1.00 72.44 105 ASN A C 1
ATOM 841 O O . ASN A 1 105 ? -36.133 -8.376 55.849 1.00 72.44 105 ASN A O 1
ATOM 845 N N . THR A 1 106 ? -35.675 -6.322 55.086 1.00 66.38 106 THR A N 1
ATOM 846 C CA . THR A 1 106 ? -35.971 -5.651 56.366 1.00 66.38 106 THR A CA 1
ATOM 847 C C . THR A 1 106 ? -37.449 -5.721 56.743 1.00 66.38 106 THR A C 1
ATOM 849 O O . THR A 1 106 ? -37.756 -5.939 57.910 1.00 66.38 106 THR A O 1
ATOM 852 N N . VAL A 1 107 ? -38.369 -5.628 55.776 1.00 65.00 107 VAL A N 1
ATOM 853 C CA . VAL A 1 107 ? -39.819 -5.759 56.029 1.00 65.00 107 VAL A CA 1
ATOM 854 C C . VAL A 1 107 ? -40.232 -7.195 56.386 1.00 65.00 107 VAL A C 1
ATOM 856 O O . VAL A 1 107 ? -41.235 -7.385 57.059 1.00 65.00 107 VAL A O 1
ATOM 859 N N . LYS A 1 108 ? -39.473 -8.217 55.968 1.00 60.75 108 LYS A N 1
ATOM 860 C CA . LYS A 1 108 ? -39.749 -9.627 56.309 1.00 60.75 108 LYS A CA 1
ATOM 861 C C . LYS A 1 108 ? -39.261 -10.057 57.700 1.00 60.75 108 LYS A C 1
ATOM 863 O O . LYS A 1 108 ? -39.666 -11.124 58.151 1.00 60.75 108 LYS A O 1
ATOM 868 N N . CYS A 1 109 ? -38.375 -9.290 58.336 1.00 52.41 109 CYS A N 1
ATOM 869 C CA . CYS A 1 109 ? -37.805 -9.603 59.655 1.00 52.41 109 CYS A CA 1
ATOM 870 C C . CYS A 1 109 ? -38.495 -8.870 60.825 1.00 52.41 109 CYS A C 1
ATOM 872 O O . CYS A 1 109 ? -38.033 -8.997 61.959 1.00 52.41 109 CYS A O 1
ATOM 874 N N . LEU A 1 110 ? -39.564 -8.113 60.555 1.00 47.16 110 LEU A N 1
ATOM 875 C CA . LEU A 1 110 ? -40.461 -7.478 61.531 1.00 47.16 110 LEU A CA 1
ATOM 876 C C . LEU A 1 110 ? -41.807 -8.209 61.537 1.00 47.16 110 LEU A C 1
ATOM 878 O O . LEU A 1 110 ? -42.392 -8.322 62.635 1.00 47.16 110 LEU A O 1
#

Foldseek 3Di:
DDADPQNQWDWDADPVRDIDIGGDADPVRHGSDGDPPPDDDPDDDDDPVVVVVVVVVVVVVVVVVVVVVVVVVVVVVVVVVVVVVVVVVVVVVVVVVVVVVVVVVVVVVD

Radius of gyration: 36.52 Å; chains: 1; bounding box: 73×32×98 Å

Sequence (110 aa):
MCMTIDDSNLITCSTDGSICIWKIKDAEGKKVILNDQFAYSDDILVNASDLKNKIENIVELKMRVNELERESKYQITQLIKSKEQQIQELNNNHSIVMKILENKNTVKCL

=== Feature glossary ===
A reading guide for the features in this record.

Start from the sequence.

  · Sequence gives the chain of amino acids in standard one-letter code (A=alanine, C=cysteine, …, Y=tyrosine), read N→C. It is the only feature that is directly encoded by the gene; all structural features are derived from the folded form of this sequence.

Fold it, and you get atomic coordinates and the backbone conformation that goes with them.

  · Structure coordinates are given as an mmCIF _atom_site loop: one row per atom with element, residue name, chain id, sequence number, and x/y/z position in Å. Only the four main-chain atoms per residue are included here; side chains are omitted to keep the record compact.

  · Backbone dihedral angles. Every residue except chain termini has a φ (preceding-C → N → Cα → C) and a ψ (N → Cα → C → next-N). They are reported in degrees following the IUPAC sign convention. Secondary structure is essentially a statement about which (φ, ψ) basin each residue occupies.

  · Eight-state secondary structure (DSSP): H is the canonical α-helix, G the tighter 3₁₀-helix, I the wider π-helix; E/B are β-structure, T and S are turns and bends, and '-' is everything else. DSSP derives these from the pattern of main-chain N–H···O=C hydrogen bonds, not from the sequence.

  · SS3 is a coarse helix/strand/coil call (letters a/b/c) made by the P-SEA algorithm from inter-Cα distances and dihedrals. It is less detailed than DSSP but needs only Cα positions.

Summarize the fold with a handful of shape descriptors and a per-residue structural alphabet.

  · Radius of gyration (Rg) is the root-mean-square distance of Cα atoms from their centroid — a single number for overall size and compactness. A globular domain of N residues has Rg ≈ 2.2·N^0.38 Å; an extended or disordered chain has a much larger Rg. The Cα contact count is the number of residue pairs whose Cα atoms are within 8 Å and are more than four positions apart in sequence — a standard proxy for tertiary packing density. The bounding box is the smallest axis-aligned box enclosing all Cα atoms.

  · 3Di is Foldseek's structural alphabet. Each residue is assigned one of twenty discrete states based on how its Cα sits relative to its spatial (not sequential) neighbors. Aligning 3Di strings finds structural homologs roughly as well as full 3D superposition, but orders of magnitude faster.

  · Solvent-accessible surface area (SASA) is the area in Å² traced out by the centre of a 1.4 Å probe sphere (a water molecule) rolled over the protein's van der Waals surface (Shrake–Rupley / Lee–Richards construction). Buried residues have near-zero SASA; fully exposed residues can exceed 200 Å². The total SASA scales roughly with the number of surface residues.

Ask how reliable the model is.

  · For AlphaFold models, the B-factor field carries pLDDT — the model's own estimate of local accuracy on a 0–100 scale. Regions with pLDDT<50 should be treated as essentially unmodeled; they often correspond to intrinsically disordered segments.

  · For experimental (PDB) structures, the B-factor (temperature factor) quantifies the positional spread of each atom in the crystal — a combination of thermal vibration and static disorder — in units of Å². High B-factors mark flexible loops or poorly resolved regions; low B-factors mark the rigid, well-ordered core.

  · Predicted Aligned Error (PAE) is an AlphaFold confidence matrix: entry (i, j) is the expected error in the position of residue j, in ångströms, when the prediction is superimposed on the true structure at residue i. Low PAE within a block of residues means that block is internally rigid and well-predicted; high PAE between two blocks means their relative placement is uncertain even if each block individually is confident.

Place it in context: what it resembles, what it is annotated as, and how it looks.

  · Structural nearest neighbors (via Foldseek easy-search vs the PDB). Reported per hit: target PDB id, E-value, and alignment TM-score. A TM-score above ~0.5 is the conventional threshold for 'same fold'.

  · Functional annotations link the protein to curated databases. InterPro entries identify conserved domains and families by matching the sequence against member-database signatures (Pfam, PROSITE, CDD, …). Gene Ontology (GO) terms describe molecular function, biological process, and cellular component in a controlled vocabulary. CATH places the structure in a hierarchical fold classification (Class/Architecture/Topology/Homologous-superfamily). The organism is the source species.

  · The contact map is a binary N×N matrix image: pixel (i, j) is dark where Cα_i and Cα_j are within 8 Å and |i−j|>4. Because the |i−j|>4 filter removes local helical contacts, off-diagonal stripes parallel to the main diagonal indicate parallel β-sheets; stripes perpendicular to it indicate antiparallel β-sheets. The Ramachandran plot scatters every residue's (φ, ψ) pair against the sterically allowed regions. The PAE heatmap renders the predicted-aligned-error matrix.

  · Six rendered views show the 3D structure from the faces of a cube — i.e. along ±x, ±y, ±z. Rendering representation is drawn randomly per protein from cartoon (secondary-structure ribbons), sticks (backbone bonds), or molecular surface; coloring is either N→C rainbow (blue at the N-terminus through red at the C-terminus) or one color per chain.